Protein AF-A0A3S4IHG3-F1 (afdb_monomer_lite)

InterPro domains:
  IPR000242 Tyrosine-specific protein phosphatase, PTPase domain [PF00102] (2-99)
  IPR003546 Type III secreted modular tyrosine phosphatase, SptP/YopH [PR01371] (27-43)
  IPR003546 Type III secreted modular tyrosine phosphatase, SptP/YopH [PR01371] (67-81)
  IPR029021 Protein-tyrosine phosphatase-like [G3DSA:3.90.190.10] (1-100)
  IPR029021 Protein-tyrosine phosphatase-like [SSF52799] (2-99)

Sequence (100 aa):
MKMLLEKECSCLVVLTSEDQMQAKQLPPYFRGSYTFGEVHTNSQKVSSASQGEAIDQYNMQLSCGEKRYTIPVLHVKNWPDHQPLPSTDQLEYLADRVKK

pLDDT: mean 80.34, std 10.0, range [44.72, 91.25]

Structure (mmCIF, N/CA/C/O backbone):
data_AF-A0A3S4IHG3-F1
#
_entry.id   AF-A0A3S4IHG3-F1
#
loop_
_atom_site.group_PDB
_atom_site.id
_atom_site.type_symbol
_atom_site.label_atom_id
_atom_site.label_alt_id
_atom_site.label_comp_id
_atom_site.label_asym_id
_atom_site.label_entity_id
_atom_site.label_seq_id
_atom_site.pdbx_PDB_ins_code
_atom_site.Cartn_x
_atom_site.Cartn_y
_atom_site.Cartn_z
_atom_site.occupancy
_atom_site.B_iso_or_equiv
_atom_site.auth_seq_id
_atom_site.auth_comp_id
_atom_site.auth_asym_id
_atom_site.auth_atom_id
_atom_site.pdbx_PDB_model_num
ATOM 1 N N . MET A 1 1 ? -3.342 8.596 4.695 1.00 79.25 1 MET A N 1
ATOM 2 C CA . MET A 1 1 ? -3.866 7.347 5.298 1.00 79.25 1 MET A CA 1
ATOM 3 C C . MET A 1 1 ? -5.263 7.443 5.863 1.00 79.25 1 MET A C 1
ATOM 5 O O . MET A 1 1 ? -6.017 6.504 5.657 1.00 79.25 1 MET A O 1
ATOM 9 N N . LYS A 1 2 ? -5.652 8.568 6.474 1.00 78.00 2 LYS A N 1
ATOM 10 C CA . LYS A 1 2 ? -7.027 8.777 6.948 1.00 78.00 2 LYS A CA 1
ATOM 11 C C . LYS A 1 2 ? -8.092 8.502 5.872 1.00 78.00 2 LYS A C 1
ATOM 13 O O . LYS A 1 2 ? -9.008 7.742 6.130 1.00 78.00 2 LYS A O 1
ATOM 18 N N . MET A 1 3 ? -7.865 8.958 4.633 1.00 85.25 3 MET A N 1
ATOM 19 C CA . MET A 1 3 ? -8.739 8.660 3.487 1.00 85.25 3 MET A CA 1
ATOM 20 C C . MET A 1 3 ? -8.962 7.157 3.245 1.00 85.25 3 MET A C 1
ATOM 22 O O . MET A 1 3 ? -10.095 6.763 3.017 1.00 85.25 3 MET A O 1
ATOM 26 N N . LEU A 1 4 ? -7.918 6.317 3.303 1.00 81.56 4 LEU A N 1
ATOM 27 C CA . LEU A 1 4 ? -8.058 4.869 3.062 1.00 81.56 4 LEU A CA 1
ATOM 28 C C . LEU A 1 4 ? -8.904 4.193 4.148 1.00 81.56 4 LEU A C 1
ATOM 30 O O . LEU A 1 4 ? -9.645 3.260 3.859 1.00 81.56 4 LEU A O 1
ATOM 34 N N . LEU A 1 5 ? -8.790 4.686 5.385 1.00 78.62 5 LEU A N 1
ATOM 35 C CA . LEU A 1 5 ? -9.547 4.199 6.535 1.00 78.62 5 LEU A CA 1
ATOM 36 C C . LEU A 1 5 ? -10.996 4.719 6.532 1.00 78.62 5 LEU A C 1
ATOM 38 O O . LEU A 1 5 ? -11.906 3.983 6.881 1.00 78.62 5 LEU A O 1
ATOM 42 N N . GLU A 1 6 ? -11.222 5.970 6.126 1.00 81.62 6 GLU A N 1
ATOM 43 C CA . GLU A 1 6 ? -12.557 6.588 6.062 1.00 81.62 6 GLU A CA 1
ATOM 44 C C . GLU A 1 6 ? -13.378 6.133 4.856 1.00 81.62 6 GLU A C 1
ATOM 46 O O . GLU A 1 6 ? -14.602 6.093 4.928 1.00 81.62 6 GLU A O 1
ATOM 51 N N . LYS A 1 7 ? -12.716 5.831 3.736 1.00 82.81 7 LYS A N 1
ATOM 52 C CA . LYS A 1 7 ? -13.359 5.349 2.508 1.00 82.81 7 LYS A CA 1
ATOM 53 C C . LYS A 1 7 ? -13.460 3.830 2.439 1.00 82.81 7 LYS A C 1
ATOM 55 O O . LYS A 1 7 ? -13.963 3.342 1.435 1.00 82.81 7 LYS A O 1
ATOM 60 N N . GLU A 1 8 ? -12.965 3.124 3.459 1.00 78.50 8 GLU A N 1
ATOM 61 C CA . G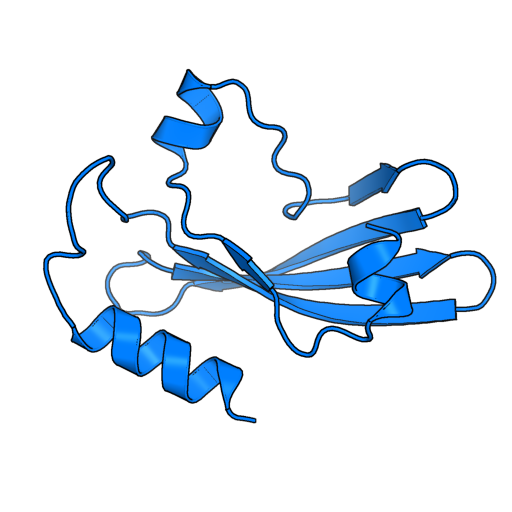LU A 1 8 ? -12.964 1.657 3.536 1.00 78.50 8 GLU A CA 1
ATOM 62 C C . GLU A 1 8 ? -12.522 1.034 2.205 1.00 78.50 8 GLU A C 1
ATOM 64 O O . GLU A 1 8 ? -13.211 0.213 1.601 1.00 78.50 8 GLU A O 1
ATOM 69 N N . CYS A 1 9 ? -11.380 1.511 1.698 1.00 83.06 9 CYS A N 1
ATOM 70 C CA . CYS A 1 9 ? -10.896 1.120 0.382 1.00 83.06 9 CYS A CA 1
ATOM 71 C C . CYS A 1 9 ? -10.595 -0.380 0.341 1.00 83.06 9 CYS A C 1
ATOM 73 O O . CYS A 1 9 ? -9.680 -0.845 1.015 1.00 83.06 9 CYS A O 1
ATOM 75 N N . SER A 1 10 ? -11.287 -1.112 -0.531 1.00 84.56 10 SER A N 1
ATOM 76 C CA . SER A 1 10 ? -11.134 -2.565 -0.668 1.00 84.56 10 SER A CA 1
ATOM 77 C C . SER A 1 10 ? -9.751 -2.992 -1.171 1.00 84.56 10 SER A C 1
ATOM 79 O O . SER A 1 10 ? -9.320 -4.109 -0.906 1.00 84.56 10 SER A O 1
ATOM 81 N N . CYS A 1 11 ? -9.038 -2.119 -1.891 1.00 85.19 11 CYS A N 1
ATOM 82 C CA . CYS A 1 11 ? -7.681 -2.372 -2.369 1.00 85.19 11 CYS A CA 1
ATOM 83 C C . CYS A 1 11 ? -6.933 -1.061 -2.643 1.00 85.19 11 CYS A C 1
ATOM 85 O O . CYS A 1 11 ? -7.531 -0.058 -3.038 1.00 85.19 11 CYS A O 1
ATOM 87 N N . LEU A 1 12 ? -5.613 -1.083 -2.462 1.00 87.75 12 LEU A N 1
ATOM 88 C CA . LEU A 1 12 ? -4.704 -0.032 -2.903 1.00 87.75 12 LEU A CA 1
ATOM 89 C C . LEU A 1 12 ? -3.770 -0.586 -3.983 1.00 87.75 12 LEU A C 1
ATOM 91 O O . LEU A 1 12 ? -3.055 -1.558 -3.752 1.00 87.75 12 LEU A O 1
ATOM 95 N N . VAL A 1 13 ? -3.721 0.067 -5.140 1.00 86.88 13 VAL A N 1
ATOM 96 C CA . VAL A 1 13 ? -2.789 -0.292 -6.215 1.00 86.88 13 VAL A CA 1
ATOM 97 C C . VAL A 1 13 ? -1.757 0.818 -6.374 1.00 86.88 13 VAL A C 1
ATOM 99 O O . VAL A 1 13 ? -2.107 1.974 -6.603 1.00 86.88 13 VAL A O 1
ATOM 102 N N . VAL A 1 14 ? -0.480 0.468 -6.240 1.00 88.19 14 VAL A N 1
ATOM 103 C CA . VAL A 1 14 ? 0.6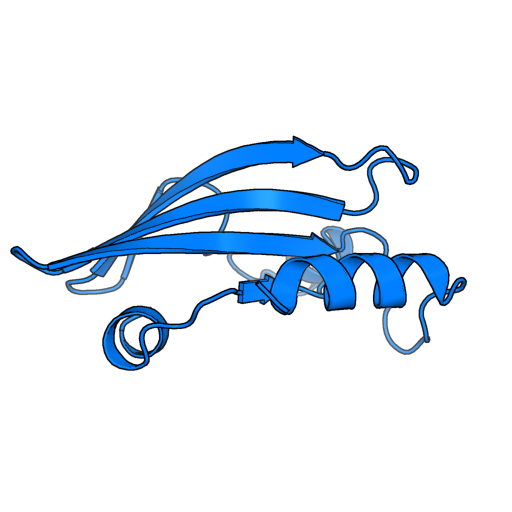64 1.361 -6.427 1.00 88.19 14 VAL A CA 1
ATOM 104 C C . VAL A 1 14 ? 1.328 1.005 -7.749 1.00 88.19 14 VAL A C 1
ATOM 106 O O . VAL A 1 14 ? 1.870 -0.086 -7.904 1.00 88.19 14 VAL A O 1
ATOM 109 N N . LEU A 1 15 ? 1.286 1.933 -8.702 1.00 85.12 15 LEU A N 1
ATOM 110 C CA . LEU A 1 15 ? 1.829 1.744 -10.054 1.00 85.12 15 LEU A CA 1
ATOM 111 C 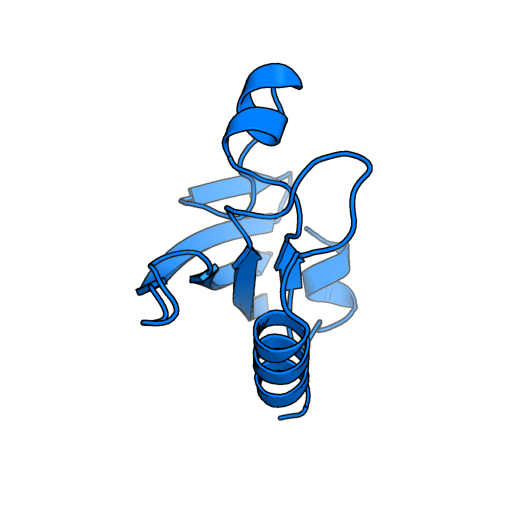C . LEU A 1 15 ? 3.215 2.374 -10.240 1.00 85.12 15 LEU A C 1
ATOM 113 O O . LEU A 1 15 ? 3.755 2.377 -11.337 1.00 85.12 15 LEU A O 1
ATOM 117 N N . THR A 1 16 ? 3.782 2.960 -9.188 1.00 84.69 16 THR A N 1
ATOM 118 C CA . THR A 1 16 ? 5.101 3.591 -9.251 1.00 84.69 16 THR A CA 1
ATOM 119 C C . THR A 1 16 ? 6.188 2.540 -9.061 1.00 84.69 16 THR A C 1
ATOM 121 O O . THR A 1 16 ? 6.203 1.863 -8.034 1.00 84.69 16 THR A O 1
ATOM 124 N N . SER A 1 17 ? 7.113 2.430 -10.015 1.00 84.31 17 SER A N 1
ATOM 125 C CA . SER A 1 17 ? 8.272 1.541 -9.901 1.00 84.31 17 SER A CA 1
ATOM 126 C C . SER A 1 17 ? 9.206 1.943 -8.754 1.00 84.31 17 SER A C 1
ATOM 128 O O . SER A 1 17 ? 9.216 3.093 -8.307 1.00 84.31 17 SER A O 1
ATOM 130 N N . GLU A 1 18 ? 10.006 0.991 -8.269 1.00 82.06 18 GLU A N 1
ATOM 131 C CA . GLU A 1 18 ? 10.936 1.228 -7.153 1.00 82.06 18 GLU A CA 1
ATOM 132 C C . GLU A 1 18 ? 11.998 2.282 -7.519 1.00 82.06 18 GLU A C 1
ATOM 134 O O . GLU A 1 18 ? 12.250 3.195 -6.732 1.00 82.06 18 GLU A O 1
ATOM 139 N N . ASP A 1 19 ? 12.506 2.250 -8.757 1.00 82.81 19 ASP A N 1
ATOM 140 C CA . ASP A 1 19 ? 13.449 3.248 -9.280 1.00 82.81 19 ASP A CA 1
ATOM 141 C C . ASP A 1 19 ? 12.858 4.662 -9.281 1.00 82.81 19 ASP A C 1
ATOM 143 O O . ASP A 1 19 ? 13.520 5.625 -8.897 1.00 82.81 19 ASP A O 1
ATOM 147 N N . GLN A 1 20 ? 11.588 4.806 -9.673 1.00 81.81 20 GLN A N 1
ATOM 148 C CA . GLN A 1 20 ? 10.903 6.101 -9.683 1.00 81.81 20 GLN A CA 1
ATOM 149 C C . GLN A 1 20 ? 10.647 6.618 -8.271 1.00 81.81 20 GLN A C 1
ATOM 151 O O . GLN A 1 20 ? 10.788 7.816 -8.011 1.00 81.81 20 GLN A O 1
ATOM 156 N N . MET A 1 21 ? 10.310 5.724 -7.340 1.00 84.69 21 MET A N 1
ATOM 157 C CA . MET A 1 21 ? 10.195 6.088 -5.932 1.00 84.69 21 MET A CA 1
ATOM 158 C C . MET A 1 21 ? 11.535 6.574 -5.378 1.00 84.69 21 MET A C 1
ATOM 160 O O . MET A 1 21 ? 11.565 7.600 -4.703 1.00 84.69 21 MET A O 1
ATOM 164 N N . GLN A 1 22 ? 12.640 5.901 -5.705 1.00 84.56 22 GLN A N 1
ATOM 165 C CA . GLN A 1 22 ? 13.974 6.305 -5.269 1.00 84.56 22 GLN A CA 1
ATOM 166 C C . GLN A 1 22 ? 14.412 7.629 -5.911 1.00 84.56 22 GLN A C 1
ATOM 168 O O . GLN A 1 22 ? 14.854 8.534 -5.203 1.00 84.56 22 GLN A O 1
ATOM 173 N N . ALA A 1 23 ? 14.225 7.785 -7.225 1.00 85.62 23 ALA A N 1
ATOM 174 C CA . ALA A 1 23 ? 14.594 8.989 -7.968 1.00 85.62 23 ALA A CA 1
ATOM 175 C C . ALA A 1 23 ? 13.839 10.235 -7.482 1.00 85.62 23 ALA A C 1
ATOM 177 O O . ALA A 1 23 ? 14.420 11.315 -7.377 1.00 85.62 23 ALA A O 1
ATOM 178 N N . LYS A 1 24 ? 12.551 10.087 -7.146 1.00 84.69 24 LYS A N 1
ATOM 179 C CA . LYS A 1 24 ? 11.702 11.180 -6.642 1.00 84.69 24 LYS A CA 1
ATOM 180 C C . LYS A 1 24 ? 11.659 11.267 -5.114 1.00 84.69 24 LYS A C 1
ATOM 182 O O . LYS A 1 24 ? 10.915 12.089 -4.586 1.00 84.69 24 LYS A O 1
ATOM 187 N N . GLN A 1 25 ? 12.440 10.437 -4.414 1.00 83.38 25 GLN A N 1
ATOM 188 C CA . GLN A 1 25 ? 12.475 10.342 -2.948 1.00 83.38 25 GLN A CA 1
ATOM 189 C C . GLN A 1 25 ? 11.077 10.171 -2.328 1.00 83.38 25 GLN A C 1
ATOM 191 O O . GLN A 1 25 ? 10.757 10.737 -1.281 1.00 83.38 25 GLN A O 1
ATOM 196 N N . LEU A 1 26 ? 10.216 9.396 -2.992 1.00 84.31 26 LEU A N 1
ATOM 197 C CA . LEU A 1 26 ? 8.867 9.129 -2.516 1.00 84.31 26 LEU A CA 1
ATOM 198 C C . LEU A 1 26 ? 8.930 8.145 -1.343 1.00 84.31 26 LEU A C 1
ATOM 200 O O . LEU A 1 26 ? 9.474 7.047 -1.493 1.00 84.31 26 LEU A O 1
ATOM 204 N N . PRO A 1 27 ? 8.358 8.494 -0.178 1.00 83.75 27 PRO A N 1
ATOM 205 C CA . PRO A 1 27 ? 8.380 7.606 0.968 1.00 83.75 27 PRO A CA 1
ATOM 206 C C . PRO A 1 27 ? 7.553 6.349 0.659 1.00 83.75 27 PRO A C 1
ATOM 208 O O . PRO A 1 27 ? 6.414 6.469 0.192 1.00 83.75 27 PRO A O 1
ATOM 211 N N . PRO A 1 28 ? 8.070 5.142 0.947 1.00 85.00 28 PRO A N 1
ATOM 212 C CA . PRO A 1 28 ? 7.364 3.890 0.700 1.00 85.00 28 PRO A CA 1
ATOM 213 C C . PRO A 1 28 ? 6.305 3.634 1.778 1.00 85.00 28 PRO A C 1
ATOM 215 O O . PRO A 1 28 ? 6.364 2.672 2.534 1.00 85.00 28 PRO A O 1
ATOM 218 N N . TYR A 1 29 ? 5.296 4.502 1.827 1.00 87.56 29 TYR A N 1
ATOM 219 C CA . TYR A 1 29 ? 4.257 4.557 2.859 1.00 87.56 29 TYR A CA 1
ATOM 220 C C . TYR A 1 29 ? 3.449 3.261 3.036 1.00 87.56 29 TYR A C 1
ATOM 222 O O . TYR A 1 29 ? 2.732 3.109 4.021 1.00 87.56 29 TYR A O 1
ATOM 230 N N . PHE A 1 30 ? 3.516 2.359 2.057 1.00 86.94 30 PHE A N 1
ATOM 231 C CA . PHE A 1 30 ? 2.793 1.093 2.006 1.00 86.94 30 PHE A CA 1
ATOM 232 C C . PHE A 1 30 ? 3.677 -0.119 2.329 1.00 86.94 30 PHE A C 1
ATOM 234 O O . PHE A 1 30 ? 3.182 -1.243 2.277 1.00 86.94 30 PHE A O 1
ATOM 241 N N . ARG A 1 31 ? 4.968 0.068 2.638 1.00 85.88 31 ARG A N 1
ATOM 242 C CA . ARG A 1 31 ? 5.927 -1.015 2.908 1.00 85.88 31 ARG A CA 1
ATOM 243 C C . ARG A 1 31 ? 6.592 -0.818 4.267 1.00 85.88 31 ARG A C 1
ATOM 245 O O . ARG A 1 31 ? 7.454 0.034 4.413 1.00 85.88 31 ARG A O 1
ATOM 252 N N . GLY A 1 32 ? 6.260 -1.668 5.236 1.00 86.69 32 GLY A N 1
ATOM 253 C CA . GLY A 1 32 ? 6.762 -1.565 6.607 1.00 86.69 32 GLY A CA 1
ATOM 254 C C . GLY A 1 32 ? 5.793 -0.839 7.538 1.00 86.69 32 GLY A C 1
ATOM 255 O O . GLY A 1 32 ? 4.586 -0.820 7.290 1.00 86.69 32 GLY A O 1
ATOM 256 N N . SER A 1 33 ? 6.325 -0.287 8.628 1.00 88.69 33 SER A N 1
ATOM 257 C CA . SER A 1 33 ? 5.523 0.315 9.695 1.00 88.69 33 SER A CA 1
ATOM 258 C C . SER A 1 33 ? 5.774 1.812 9.804 1.00 88.69 33 SER A C 1
ATOM 260 O O . SER A 1 33 ? 6.912 2.232 10.010 1.00 88.69 33 SER A O 1
ATOM 262 N N . TYR A 1 34 ? 4.710 2.607 9.714 1.00 89.81 34 TYR A N 1
ATOM 263 C CA . TYR A 1 34 ? 4.779 4.067 9.801 1.00 89.81 34 TYR A CA 1
ATOM 264 C C . TYR A 1 34 ? 3.611 4.641 10.593 1.00 89.81 34 TYR A C 1
ATOM 266 O O . TYR A 1 34 ? 2.510 4.088 10.582 1.00 89.81 34 TYR A O 1
ATOM 274 N N . THR A 1 35 ? 3.828 5.801 11.207 1.00 89.38 35 THR A N 1
ATOM 275 C CA . THR A 1 35 ? 2.784 6.569 11.891 1.00 89.38 35 THR A CA 1
ATOM 276 C C . THR A 1 35 ? 2.561 7.886 11.157 1.00 89.38 35 THR A C 1
ATOM 278 O O . THR A 1 35 ? 3.479 8.689 11.008 1.00 89.38 35 THR A O 1
ATOM 281 N N . PHE A 1 36 ? 1.331 8.109 10.698 1.00 86.81 36 PHE A N 1
ATOM 282 C CA . PHE A 1 36 ? 0.896 9.313 9.994 1.00 86.81 36 PHE A CA 1
ATOM 283 C C . PHE A 1 36 ? -0.170 10.033 10.828 1.00 86.81 36 PHE A C 1
ATOM 285 O O . PHE A 1 36 ? -1.368 9.763 10.694 1.00 86.81 36 PHE A O 1
ATOM 292 N N . GLY A 1 37 ? 0.269 10.946 11.698 1.00 87.50 37 GLY A N 1
ATOM 293 C CA . GLY A 1 37 ? -0.607 11.578 12.687 1.00 87.50 37 GLY A CA 1
ATOM 294 C C . GLY A 1 37 ? -1.145 10.533 13.664 1.00 87.50 37 GLY A C 1
ATOM 295 O O . GLY A 1 37 ? -0.371 9.871 14.344 1.00 87.50 37 GLY A O 1
ATOM 296 N N . GLU A 1 38 ? -2.464 10.353 13.699 1.00 88.25 38 GLU A N 1
ATOM 297 C CA . GLU A 1 38 ? -3.144 9.368 14.559 1.00 88.25 38 GLU A CA 1
ATOM 298 C C . GLU A 1 38 ? -3.249 7.969 13.919 1.00 88.25 38 GLU A C 1
ATOM 300 O O . GLU A 1 38 ? -3.625 7.000 14.584 1.00 88.25 38 GLU A O 1
ATOM 305 N N . VAL A 1 39 ? -2.932 7.851 12.621 1.00 87.38 39 VAL A N 1
ATOM 306 C CA . VAL A 1 39 ? -3.056 6.595 11.873 1.00 87.38 39 VAL A CA 1
ATOM 307 C C . VAL A 1 39 ? -1.734 5.845 11.884 1.00 87.38 39 VAL A C 1
ATOM 309 O O . VAL A 1 39 ? -0.731 6.330 11.363 1.00 87.38 39 VAL A O 1
ATOM 312 N N . HIS A 1 40 ? -1.750 4.626 12.402 1.00 89.69 40 HIS A N 1
ATOM 313 C CA . HIS A 1 40 ? -0.621 3.712 12.362 1.00 89.69 40 HIS A CA 1
ATOM 314 C C . HIS A 1 40 ? -0.810 2.743 11.200 1.00 89.69 40 HIS A C 1
ATOM 316 O O . HIS A 1 40 ? -1.903 2.234 10.958 1.00 89.69 40 HIS A O 1
ATOM 322 N N . THR A 1 41 ? 0.265 2.504 10.466 1.00 90.19 41 THR A N 1
ATOM 323 C CA . THR A 1 41 ? 0.328 1.555 9.359 1.00 90.19 41 THR A CA 1
ATOM 324 C C . THR A 1 41 ? 1.319 0.466 9.707 1.00 90.19 41 THR A C 1
ATOM 326 O O . THR A 1 41 ? 2.394 0.753 10.229 1.00 90.19 41 THR A O 1
ATOM 329 N N . ASN A 1 42 ? 0.965 -0.778 9.419 1.00 90.94 42 ASN A N 1
ATOM 330 C CA . ASN A 1 42 ? 1.878 -1.908 9.452 1.00 90.94 42 ASN A CA 1
ATOM 331 C C . ASN A 1 42 ? 1.603 -2.761 8.223 1.00 90.94 42 ASN A C 1
ATOM 333 O O . ASN A 1 42 ? 0.510 -3.303 8.067 1.00 90.94 42 ASN A O 1
ATOM 337 N N . SER A 1 43 ? 2.581 -2.835 7.335 1.00 90.69 43 SER A N 1
ATOM 338 C CA . SER A 1 43 ? 2.468 -3.560 6.086 1.00 90.69 43 SER A CA 1
ATOM 339 C C . SER A 1 43 ? 3.421 -4.738 6.052 1.00 90.69 43 SER A C 1
ATOM 341 O O . SER A 1 43 ? 4.636 -4.583 6.201 1.00 90.69 43 SER A O 1
ATOM 343 N N . GLN A 1 44 ? 2.853 -5.918 5.814 1.00 87.88 44 GLN A N 1
ATOM 344 C CA . GLN A 1 44 ? 3.594 -7.162 5.662 1.00 87.88 44 GLN A CA 1
ATOM 345 C C . GLN A 1 44 ? 3.483 -7.654 4.227 1.00 87.88 44 GLN A C 1
ATOM 347 O O . GLN A 1 44 ? 2.393 -7.700 3.655 1.00 87.88 44 GLN A O 1
ATOM 352 N N . LYS A 1 45 ? 4.620 -8.038 3.642 1.00 86.69 45 LYS A N 1
ATOM 353 C CA . LYS A 1 45 ? 4.647 -8.650 2.314 1.00 86.69 45 LYS A CA 1
ATOM 354 C C . LYS A 1 45 ? 4.043 -10.050 2.404 1.00 86.69 45 LYS A C 1
ATOM 356 O O . LYS A 1 45 ? 4.489 -10.858 3.211 1.00 86.69 45 LYS A O 1
ATOM 361 N N . VAL A 1 46 ? 3.033 -10.313 1.584 1.00 83.62 46 VAL A N 1
ATOM 362 C CA . VAL A 1 46 ? 2.290 -11.582 1.569 1.00 83.62 46 VAL A CA 1
ATOM 363 C C . VAL A 1 46 ? 2.861 -12.516 0.514 1.00 83.62 46 VAL A C 1
ATOM 365 O O . VAL A 1 46 ? 3.072 -13.697 0.767 1.00 83.62 46 VAL A O 1
ATOM 368 N N . SER A 1 47 ? 3.116 -11.986 -0.680 1.00 77.75 47 SER A N 1
ATOM 369 C CA . SER A 1 47 ? 3.621 -12.764 -1.808 1.00 77.75 47 SER A CA 1
ATOM 370 C C . SER A 1 47 ? 4.191 -11.850 -2.883 1.00 77.75 47 SER A C 1
ATOM 372 O O . SER A 1 47 ? 3.746 -10.712 -3.025 1.00 77.75 47 SER A O 1
ATOM 374 N N . SER A 1 48 ? 5.102 -12.374 -3.693 1.00 70.06 48 SER A N 1
ATOM 375 C CA . SER A 1 48 ? 5.431 -11.809 -5.006 1.00 70.06 48 SER A CA 1
ATOM 376 C C . SER A 1 48 ? 4.728 -12.673 -6.056 1.00 70.06 48 SER A C 1
ATOM 378 O O . SER A 1 48 ? 4.844 -13.898 -5.998 1.00 70.06 48 SER A O 1
ATOM 380 N N . ALA A 1 49 ? 3.958 -12.089 -6.975 1.00 59.62 49 ALA A N 1
ATOM 381 C CA . ALA A 1 49 ? 3.298 -12.876 -8.018 1.00 59.62 49 ALA A CA 1
ATOM 382 C C . ALA A 1 49 ? 4.319 -13.391 -9.052 1.00 59.62 49 ALA A C 1
ATOM 384 O O . ALA A 1 49 ? 5.261 -12.690 -9.421 1.00 59.62 49 ALA A O 1
ATOM 385 N N . SER A 1 50 ? 4.099 -14.615 -9.545 1.00 50.41 50 SER A N 1
ATOM 386 C CA . SER A 1 50 ? 4.996 -15.371 -10.434 1.00 50.41 50 SER A CA 1
ATOM 387 C C . SER A 1 50 ? 5.056 -14.879 -11.888 1.00 50.41 50 SER A C 1
ATOM 389 O O . SER A 1 50 ? 5.783 -15.461 -12.689 1.00 50.41 50 SER A O 1
ATOM 391 N N . GLN A 1 51 ? 4.368 -13.786 -12.242 1.00 51.03 51 GLN A N 1
ATOM 392 C CA . GLN A 1 51 ? 4.660 -13.037 -13.471 1.00 51.03 51 GLN A CA 1
ATOM 393 C C . GLN A 1 51 ? 5.948 -12.217 -13.271 1.00 51.03 51 GLN A C 1
ATOM 395 O O . GLN A 1 51 ? 5.921 -10.998 -13.122 1.00 51.03 51 GLN A O 1
ATOM 400 N N . GLY A 1 52 ? 7.081 -12.921 -13.187 1.00 52.56 52 GLY A N 1
ATOM 401 C CA . GLY A 1 52 ? 8.423 -12.333 -13.177 1.00 52.56 52 GLY A CA 1
ATOM 402 C C . GLY A 1 52 ? 8.730 -11.399 -12.004 1.00 52.56 52 GLY A C 1
ATOM 403 O O . GLY A 1 52 ? 9.438 -10.420 -12.203 1.00 52.56 52 GLY A O 1
ATOM 404 N N . GLU A 1 53 ? 8.167 -11.643 -10.813 1.00 61.66 53 GLU A N 1
ATOM 405 C CA . GLU A 1 53 ? 8.336 -10.787 -9.622 1.00 61.66 53 GLU A CA 1
ATOM 406 C C . GLU A 1 53 ? 7.930 -9.319 -9.827 1.00 61.66 53 GLU A C 1
ATOM 408 O O . GLU A 1 53 ? 8.268 -8.458 -9.015 1.00 61.66 53 GLU A O 1
ATOM 413 N N . ALA A 1 54 ? 7.186 -9.017 -10.891 1.00 74.00 54 ALA A N 1
ATOM 414 C CA . ALA A 1 54 ? 6.846 -7.654 -11.267 1.00 74.00 54 ALA A CA 1
ATOM 415 C C . ALA A 1 54 ? 5.832 -7.004 -10.320 1.00 74.00 54 ALA A C 1
ATOM 417 O O . ALA A 1 54 ? 5.771 -5.778 -10.243 1.00 74.00 54 ALA A O 1
ATOM 418 N N . ILE A 1 55 ? 5.040 -7.812 -9.608 1.00 80.81 55 ILE A N 1
ATOM 419 C CA . ILE A 1 55 ? 3.999 -7.338 -8.697 1.00 80.81 55 ILE A CA 1
ATOM 420 C C . ILE A 1 55 ? 4.237 -7.918 -7.305 1.00 80.81 55 ILE A C 1
ATOM 422 O O . ILE A 1 55 ? 4.180 -9.135 -7.105 1.00 80.81 55 ILE A O 1
ATOM 426 N N . ASP A 1 56 ? 4.446 -7.033 -6.337 1.00 85.94 56 ASP A N 1
ATOM 427 C CA . ASP A 1 56 ? 4.512 -7.379 -4.925 1.00 85.94 56 ASP A CA 1
ATOM 428 C C . ASP A 1 56 ? 3.150 -7.147 -4.267 1.00 85.94 56 ASP A C 1
ATOM 430 O O . ASP A 1 56 ? 2.522 -6.103 -4.439 1.00 85.94 56 ASP A O 1
ATOM 434 N N . GLN A 1 57 ? 2.686 -8.127 -3.496 1.00 87.56 57 GLN A N 1
ATOM 435 C CA . GLN A 1 57 ? 1.472 -8.013 -2.703 1.00 87.56 57 GLN A CA 1
ATOM 436 C C . GLN A 1 57 ? 1.820 -7.827 -1.231 1.00 87.56 57 GLN A C 1
ATOM 438 O O . GLN A 1 57 ? 2.579 -8.609 -0.648 1.00 87.56 57 GLN A O 1
ATOM 443 N N . TYR A 1 58 ? 1.186 -6.840 -0.613 1.00 89.25 58 TYR A N 1
ATOM 444 C CA . TYR A 1 58 ? 1.269 -6.579 0.812 1.00 89.25 58 TYR A CA 1
ATOM 445 C C . TYR A 1 58 ? -0.121 -6.569 1.435 1.00 89.25 58 TYR A C 1
ATOM 447 O O . TYR A 1 58 ? -1.108 -6.260 0.776 1.00 89.25 58 TYR A O 1
ATOM 455 N N . ASN A 1 59 ? -0.190 -6.868 2.724 1.00 90.25 59 ASN A N 1
ATOM 456 C CA . ASN A 1 59 ? -1.358 -6.592 3.544 1.00 90.25 59 ASN A CA 1
ATOM 457 C C . ASN A 1 59 ? -0.994 -5.453 4.484 1.00 90.25 59 ASN A C 1
ATOM 459 O O . ASN A 1 59 ? -0.168 -5.630 5.382 1.00 90.25 59 ASN A O 1
ATOM 463 N N . MET A 1 60 ? -1.603 -4.289 4.262 1.00 90.81 60 MET A N 1
ATOM 464 C CA . MET A 1 60 ? -1.402 -3.114 5.095 1.00 90.81 60 MET A CA 1
ATOM 465 C C . MET A 1 60 ? -2.530 -3.005 6.116 1.00 90.81 60 MET A C 1
ATOM 467 O O . MET A 1 60 ? -3.680 -2.737 5.774 1.00 90.81 60 MET A O 1
ATOM 471 N N . GLN A 1 61 ? -2.183 -3.183 7.385 1.00 91.25 61 GLN A N 1
ATOM 472 C CA . GLN A 1 61 ? -3.042 -2.855 8.512 1.00 91.25 61 GLN A CA 1
ATOM 473 C C . GLN A 1 61 ? -2.951 -1.364 8.812 1.00 91.25 61 GLN A C 1
ATOM 475 O O . GLN A 1 61 ? -1.868 -0.824 9.018 1.00 91.25 61 GLN A O 1
ATOM 480 N N . LEU A 1 62 ? -4.106 -0.719 8.851 1.00 89.56 62 LEU A N 1
ATOM 481 C CA . LEU A 1 62 ? -4.335 0.654 9.261 1.00 89.56 62 LEU A CA 1
ATOM 482 C C . LEU A 1 62 ? -5.035 0.622 10.620 1.00 89.56 62 LEU A C 1
ATOM 484 O O . LEU A 1 62 ? -6.057 -0.048 10.774 1.00 89.56 62 LEU A O 1
ATOM 488 N N . SER A 1 63 ? -4.526 1.355 11.602 1.00 88.62 63 SER A N 1
ATOM 489 C CA . SER A 1 63 ? -5.194 1.523 12.891 1.00 88.62 63 SER A CA 1
ATOM 490 C C . SER A 1 63 ? -5.259 2.988 13.303 1.00 88.62 63 SER A C 1
ATOM 492 O O . SER A 1 63 ? -4.310 3.746 13.123 1.00 88.62 63 SER A O 1
ATOM 494 N N . CYS A 1 64 ? -6.407 3.404 13.829 1.00 88.31 64 CYS A N 1
ATOM 495 C CA . CYS A 1 64 ? -6.659 4.761 14.304 1.00 88.31 64 CYS A CA 1
ATOM 496 C C . CYS A 1 64 ? -7.558 4.673 15.543 1.00 88.31 64 CYS A C 1
ATOM 498 O O . CYS A 1 64 ? -8.761 4.424 15.426 1.00 88.31 64 CYS A O 1
ATOM 500 N N . GLY A 1 65 ? -6.968 4.817 16.732 1.00 85.50 65 GLY A N 1
ATOM 501 C CA . GLY A 1 65 ? -7.650 4.510 17.992 1.00 85.50 65 GLY A CA 1
ATOM 502 C C . GLY A 1 65 ? -8.090 3.042 18.042 1.00 85.50 65 GLY A C 1
ATOM 503 O O . GLY A 1 65 ? -7.273 2.136 17.877 1.00 85.50 65 GLY A O 1
ATOM 504 N N . GLU A 1 66 ? -9.387 2.805 18.232 1.00 83.69 66 GLU A N 1
ATOM 505 C CA . GLU A 1 66 ? -9.977 1.458 18.268 1.00 83.69 66 GLU A CA 1
ATOM 506 C C . GLU A 1 66 ? -10.283 0.886 16.876 1.00 83.69 66 GLU A C 1
ATOM 508 O O . GLU A 1 66 ? -10.434 -0.326 16.717 1.00 83.69 66 GLU A O 1
ATOM 513 N N . LYS A 1 67 ? -10.346 1.736 15.841 1.00 84.88 67 LYS A N 1
ATOM 514 C CA . LYS A 1 67 ? -10.625 1.287 14.475 1.00 84.88 67 LYS A CA 1
ATOM 515 C C . LYS A 1 67 ? -9.390 0.619 13.889 1.00 84.88 67 LYS A C 1
ATOM 517 O O . LYS A 1 67 ? -8.314 1.217 13.850 1.00 84.88 67 LYS A O 1
ATOM 522 N N . ARG A 1 68 ? -9.559 -0.603 13.388 1.00 86.56 68 ARG A N 1
ATOM 523 C CA . ARG A 1 68 ? -8.539 -1.352 12.648 1.00 86.56 68 ARG A CA 1
ATOM 524 C C . ARG A 1 68 ? -9.116 -1.806 11.320 1.00 86.56 68 ARG A C 1
ATOM 526 O O . ARG A 1 68 ? -10.230 -2.313 11.275 1.00 86.56 68 ARG A O 1
ATOM 533 N N . TYR A 1 69 ? -8.344 -1.636 10.260 1.00 86.94 69 TYR A N 1
ATOM 534 C CA . TYR A 1 69 ? -8.741 -1.971 8.904 1.00 86.94 69 TYR A CA 1
ATOM 535 C C . TYR A 1 69 ? -7.547 -2.557 8.159 1.00 86.94 69 TYR A C 1
ATOM 537 O O . TYR A 1 69 ? -6.443 -2.035 8.269 1.00 86.94 69 TYR A O 1
ATOM 545 N N . THR A 1 70 ? -7.736 -3.655 7.432 1.00 89.06 70 THR A N 1
ATOM 546 C CA . THR A 1 70 ? -6.658 -4.268 6.642 1.00 89.06 70 THR A CA 1
ATOM 547 C C . THR A 1 70 ? -6.991 -4.117 5.176 1.00 89.06 70 THR A C 1
ATOM 549 O O . THR A 1 70 ? -8.060 -4.554 4.762 1.00 89.06 70 THR A O 1
ATOM 552 N N . ILE A 1 71 ? -6.067 -3.548 4.404 1.00 89.88 71 ILE A N 1
ATOM 553 C CA . ILE A 1 71 ? -6.209 -3.439 2.955 1.00 89.88 71 ILE A CA 1
ATOM 554 C C . ILE A 1 71 ? -5.132 -4.243 2.235 1.00 89.88 71 ILE A C 1
ATOM 556 O O . ILE A 1 71 ? -3.956 -4.175 2.616 1.00 89.88 71 ILE A O 1
ATOM 560 N N . PRO A 1 72 ? -5.495 -4.985 1.179 1.00 89.94 72 PRO A N 1
ATOM 561 C CA . PRO A 1 72 ? -4.518 -5.532 0.262 1.00 89.94 72 PRO A CA 1
ATOM 562 C C . PRO A 1 72 ? -3.901 -4.392 -0.553 1.00 89.94 72 PRO A C 1
ATOM 564 O O . PRO A 1 72 ? -4.601 -3.529 -1.092 1.00 89.94 72 PRO A O 1
ATOM 567 N N . VAL A 1 73 ? -2.577 -4.407 -0.655 1.00 89.56 73 VAL A N 1
ATOM 568 C CA . VAL A 1 73 ? -1.795 -3.501 -1.489 1.00 89.56 73 VAL A CA 1
ATOM 569 C C . VAL A 1 73 ? -1.132 -4.302 -2.598 1.00 89.56 73 VAL A C 1
ATOM 571 O O . VAL A 1 73 ? -0.467 -5.302 -2.331 1.00 89.56 73 VAL A O 1
ATOM 574 N N . LEU A 1 74 ? -1.287 -3.847 -3.835 1.00 87.94 74 LEU A N 1
ATOM 575 C CA . LEU A 1 74 ? -0.615 -4.398 -5.007 1.00 87.94 74 LEU A CA 1
ATOM 576 C C . LEU A 1 74 ? 0.373 -3.357 -5.523 1.00 87.94 74 LEU A C 1
ATOM 578 O O . LEU A 1 74 ? -0.029 -2.260 -5.897 1.00 87.94 74 LEU A O 1
ATOM 582 N N . HIS A 1 75 ? 1.659 -3.683 -5.530 1.00 88.12 75 HIS A N 1
ATOM 583 C CA . HIS A 1 75 ? 2.721 -2.800 -5.997 1.00 88.12 75 HIS A CA 1
ATOM 584 C C . HIS A 1 75 ? 3.322 -3.334 -7.290 1.00 88.12 75 HIS A C 1
ATOM 586 O O . HIS A 1 75 ? 3.947 -4.390 -7.295 1.00 88.12 75 HIS A O 1
ATOM 592 N N . VAL A 1 76 ? 3.137 -2.598 -8.383 1.00 85.56 76 VAL A N 1
ATOM 593 C CA . VAL A 1 76 ? 3.702 -2.912 -9.697 1.00 85.56 76 VAL A CA 1
ATOM 594 C C . VAL A 1 76 ? 5.079 -2.262 -9.804 1.00 85.56 76 VAL A C 1
ATOM 596 O O . VAL A 1 76 ? 5.199 -1.048 -9.954 1.00 85.56 76 VAL A O 1
ATOM 599 N N . LYS A 1 77 ? 6.131 -3.073 -9.713 1.00 82.44 77 LYS A N 1
ATOM 600 C CA . LYS A 1 77 ? 7.528 -2.618 -9.705 1.00 82.44 77 LYS A CA 1
ATOM 601 C C . LYS A 1 77 ? 8.080 -2.337 -11.098 1.00 82.44 77 LYS A C 1
ATOM 603 O O . LYS A 1 77 ? 9.010 -1.551 -11.217 1.00 82.44 77 LYS A O 1
ATOM 608 N N . ASN A 1 78 ? 7.529 -2.966 -12.135 1.00 76.81 78 ASN A N 1
ATOM 609 C CA . ASN A 1 78 ? 8.064 -2.916 -13.499 1.00 76.81 78 ASN A CA 1
ATOM 610 C C . ASN A 1 78 ? 7.345 -1.917 -14.419 1.00 76.81 78 ASN A C 1
ATOM 612 O O . ASN A 1 78 ? 7.528 -1.994 -15.633 1.00 76.81 78 ASN A O 1
ATOM 616 N N . TRP A 1 79 ? 6.508 -1.022 -13.884 1.00 76.69 79 TRP A N 1
ATOM 617 C CA . TRP A 1 79 ? 5.797 -0.063 -14.725 1.00 76.69 79 TRP A CA 1
ATOM 618 C C . TRP A 1 79 ? 6.772 1.007 -15.249 1.00 76.69 79 TRP A C 1
ATOM 620 O O . TRP A 1 79 ? 7.336 1.752 -14.440 1.00 76.69 79 TRP A O 1
ATOM 630 N N . PRO A 1 80 ? 6.992 1.105 -16.575 1.00 69.19 80 PRO A N 1
ATOM 631 C CA . PRO A 1 80 ? 7.917 2.077 -17.140 1.00 69.19 80 PRO A CA 1
ATOM 632 C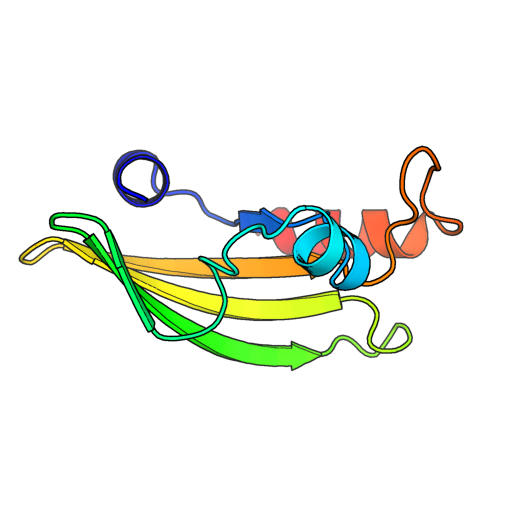 C . PRO A 1 80 ? 7.330 3.490 -17.075 1.00 69.19 80 PRO A C 1
ATOM 634 O O . PRO A 1 80 ? 6.169 3.724 -17.410 1.00 69.19 80 PRO A O 1
ATOM 637 N N . ASP A 1 81 ? 8.141 4.454 -16.649 1.00 69.06 81 ASP A N 1
ATOM 638 C CA . ASP A 1 81 ? 7.711 5.850 -16.604 1.00 69.06 81 ASP A CA 1
ATOM 639 C C . ASP A 1 81 ? 7.395 6.360 -18.018 1.00 69.06 81 ASP A C 1
ATOM 641 O O . ASP A 1 81 ? 8.086 6.027 -18.982 1.00 69.06 81 ASP A O 1
ATOM 645 N N . HIS A 1 82 ? 6.326 7.147 -18.148 1.00 68.50 82 HIS A N 1
ATOM 646 C CA . HIS A 1 82 ? 5.825 7.674 -19.425 1.00 68.50 82 HIS A CA 1
ATOM 647 C C . HIS A 1 82 ? 5.490 6.638 -20.520 1.00 68.50 82 HIS A C 1
ATOM 649 O O . HIS A 1 82 ? 5.255 7.027 -21.666 1.00 68.50 82 HIS A O 1
ATOM 655 N N . GLN A 1 83 ? 5.419 5.343 -20.200 1.00 71.38 83 GLN A N 1
ATOM 656 C CA . GLN A 1 83 ? 5.092 4.288 -21.161 1.00 71.38 83 GLN A CA 1
ATOM 657 C C . GLN A 1 83 ? 3.999 3.349 -20.624 1.00 71.38 83 GLN A C 1
ATOM 659 O O . GLN A 1 83 ? 3.849 3.180 -19.410 1.00 71.38 83 GLN A O 1
ATOM 664 N N . PRO A 1 84 ? 3.188 2.747 -21.513 1.00 66.81 84 PRO A N 1
ATOM 665 C CA . PRO A 1 84 ? 2.276 1.685 -21.111 1.00 66.81 84 PRO A CA 1
ATOM 666 C C . PRO A 1 84 ? 3.066 0.439 -20.696 1.00 66.81 84 PRO A C 1
ATOM 668 O O . PRO A 1 84 ? 4.189 0.219 -21.157 1.00 66.81 84 PRO A O 1
ATOM 671 N N . LEU A 1 85 ? 2.460 -0.406 -19.857 1.00 67.69 85 LEU A N 1
ATOM 672 C CA . LEU A 1 85 ? 3.009 -1.737 -19.621 1.00 67.69 85 LEU A CA 1
ATOM 673 C C . LEU A 1 85 ? 3.132 -2.496 -20.951 1.00 67.69 85 LEU A C 1
ATOM 675 O O . LEU A 1 85 ? 2.230 -2.418 -21.787 1.00 67.69 85 LEU A O 1
ATOM 679 N N . PRO A 1 86 ? 4.215 -3.265 -21.137 1.00 66.00 86 PRO A N 1
ATOM 680 C CA . PRO A 1 86 ? 4.444 -4.002 -22.374 1.00 66.00 86 PRO A CA 1
ATOM 681 C C . PRO A 1 86 ? 3.455 -5.161 -22.587 1.00 66.00 86 PRO A C 1
ATOM 683 O O . PRO A 1 86 ? 3.306 -5.612 -23.718 1.00 66.00 86 PRO A O 1
ATOM 686 N N . SER A 1 87 ? 2.774 -5.640 -21.536 1.00 69.62 87 SER A N 1
ATOM 687 C CA . SER A 1 87 ? 1.729 -6.668 -21.634 1.00 69.62 87 SER A CA 1
ATOM 688 C C . SER A 1 87 ? 0.455 -6.260 -20.886 1.00 69.62 87 SER A C 1
ATOM 690 O O . SER A 1 87 ? 0.503 -5.742 -19.767 1.00 69.62 87 SER A O 1
ATOM 692 N N . THR A 1 88 ? -0.694 -6.548 -21.501 1.00 72.12 88 THR A N 1
ATOM 693 C CA . THR A 1 88 ? -2.034 -6.410 -20.914 1.00 72.12 88 THR A CA 1
ATOM 694 C C . THR A 1 88 ? -2.342 -7.485 -19.872 1.00 72.12 88 THR A C 1
ATOM 696 O O . THR A 1 88 ? -3.174 -7.240 -19.003 1.00 72.12 88 THR A O 1
ATOM 699 N N . ASP A 1 89 ? -1.633 -8.619 -19.875 1.00 73.12 89 ASP A N 1
ATOM 700 C CA . ASP A 1 89 ? -1.855 -9.725 -18.930 1.00 73.12 89 ASP A CA 1
ATOM 701 C C . ASP A 1 89 ? -1.667 -9.278 -17.473 1.00 73.12 89 ASP A C 1
ATOM 703 O O . ASP A 1 89 ? -2.359 -9.736 -16.566 1.00 73.12 89 ASP A O 1
ATOM 707 N N . GLN A 1 90 ? -0.729 -8.355 -17.237 1.00 69.62 90 GLN A 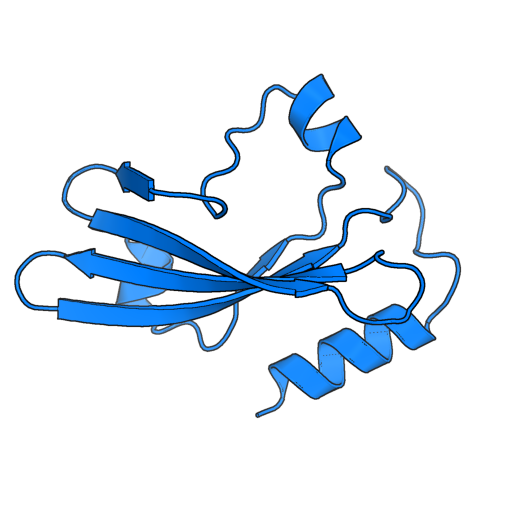N 1
ATOM 708 C CA . GLN A 1 90 ? -0.473 -7.801 -15.906 1.00 69.62 90 GLN A CA 1
ATOM 709 C C . GLN A 1 90 ? -1.629 -6.907 -15.434 1.00 69.62 90 GLN A C 1
ATOM 711 O O . GLN A 1 90 ? -1.970 -6.902 -14.252 1.00 69.62 90 GLN A O 1
ATOM 716 N N . LEU A 1 91 ? -2.251 -6.161 -16.353 1.00 70.62 91 LEU A N 1
ATOM 717 C CA . LEU A 1 91 ? -3.412 -5.316 -16.064 1.00 70.62 91 LEU A CA 1
ATOM 718 C C . LEU A 1 91 ? -4.661 -6.153 -15.803 1.00 70.62 91 LEU A C 1
ATOM 720 O O . LEU A 1 91 ? -5.392 -5.865 -14.856 1.00 70.62 91 LEU A O 1
ATOM 724 N N . GLU A 1 92 ? -4.879 -7.199 -16.596 1.00 74.56 92 GLU A N 1
ATOM 725 C CA . GLU A 1 92 ? -5.967 -8.154 -16.378 1.00 74.56 92 GLU A CA 1
ATOM 726 C C . GLU A 1 92 ? -5.810 -8.857 -15.028 1.00 74.56 92 GLU A C 1
ATOM 728 O O . GLU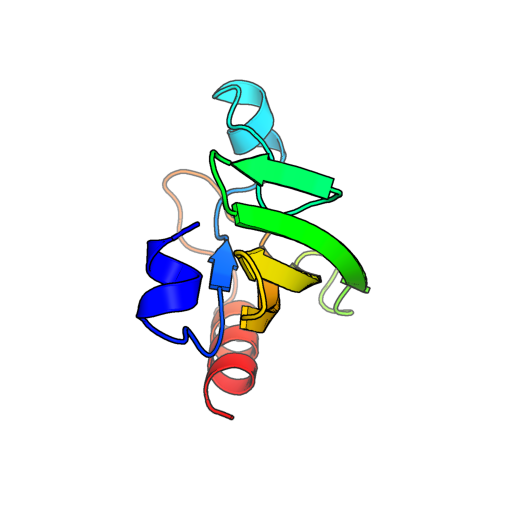 A 1 92 ? -6.742 -8.867 -14.225 1.00 74.56 92 GLU A O 1
ATOM 733 N N . TYR A 1 93 ? -4.594 -9.303 -14.702 1.00 73.19 93 TYR A N 1
ATOM 734 C CA . TYR A 1 93 ? -4.286 -9.898 -13.405 1.00 73.19 93 TYR A CA 1
ATOM 735 C C . TYR A 1 93 ? -4.598 -8.964 -12.224 1.00 73.19 93 TYR A C 1
ATOM 737 O O . TYR A 1 93 ? -5.166 -9.393 -11.216 1.00 73.19 93 TYR A O 1
ATOM 745 N N . LEU A 1 94 ? -4.248 -7.677 -12.328 1.00 73.75 94 LEU A N 1
ATOM 746 C CA . LEU A 1 94 ? -4.591 -6.679 -11.309 1.00 73.75 94 LEU A CA 1
ATOM 747 C C . LEU A 1 94 ? -6.106 -6.468 -11.222 1.00 73.75 94 LEU A C 1
ATOM 749 O O . LEU A 1 94 ? -6.657 -6.441 -10.122 1.00 73.75 94 LEU A O 1
ATOM 753 N N . ALA A 1 95 ? -6.785 -6.353 -12.365 1.00 72.94 95 ALA A N 1
ATOM 754 C CA . ALA A 1 95 ? -8.226 -6.144 -12.421 1.00 72.94 95 ALA A CA 1
ATOM 755 C C . ALA A 1 95 ? -9.000 -7.308 -11.782 1.00 72.94 95 ALA A C 1
ATOM 757 O O . ALA A 1 95 ? -9.936 -7.068 -11.020 1.00 72.94 95 ALA A O 1
ATOM 758 N N . ASP A 1 96 ? -8.591 -8.556 -12.016 1.00 76.88 96 ASP A N 1
ATOM 759 C CA . ASP A 1 96 ? -9.210 -9.730 -11.390 1.00 76.88 96 ASP A CA 1
ATOM 760 C C . ASP A 1 96 ? -9.003 -9.784 -9.871 1.00 76.88 96 ASP A C 1
ATOM 762 O O . ASP A 1 96 ? -9.862 -10.273 -9.136 1.00 76.88 96 ASP A O 1
ATOM 766 N N . ARG A 1 97 ? -7.887 -9.246 -9.368 1.00 71.44 97 ARG A N 1
ATOM 767 C CA . ARG A 1 97 ? -7.573 -9.221 -7.928 1.00 71.44 97 ARG A CA 1
ATOM 768 C C . ARG A 1 97 ? -8.307 -8.109 -7.175 1.00 71.44 97 ARG A C 1
ATOM 770 O O . ARG A 1 97 ? -8.515 -8.251 -5.975 1.00 71.44 97 ARG A O 1
ATOM 777 N N . VAL A 1 98 ? -8.703 -7.038 -7.865 1.00 67.81 98 VAL A N 1
ATOM 778 C CA . VAL A 1 98 ? -9.442 -5.899 -7.286 1.00 67.81 98 VAL A CA 1
ATOM 779 C C . VAL A 1 98 ? -10.963 -6.122 -7.297 1.00 67.81 98 VAL A C 1
ATOM 781 O O . VAL A 1 98 ? -11.669 -5.512 -6.503 1.00 67.81 98 VAL A O 1
ATOM 784 N N . LYS A 1 99 ? -11.487 -7.006 -8.157 1.00 59.72 99 LYS A N 1
ATOM 785 C CA . LYS A 1 99 ? -12.935 -7.254 -8.324 1.00 59.72 99 LYS A CA 1
ATOM 786 C C . LYS A 1 99 ? -13.619 -8.068 -7.208 1.00 59.72 99 LYS A C 1
ATOM 788 O O . LYS A 1 99 ? -14.821 -8.299 -7.325 1.00 59.72 99 LYS A O 1
ATOM 793 N N . LYS A 1 100 ? -12.898 -8.542 -6.187 1.00 44.72 100 LYS A N 1
ATOM 794 C CA . LYS A 1 100 ? -13.467 -9.385 -5.119 1.00 44.72 100 LYS A CA 1
ATOM 795 C C . LYS A 1 100 ? -13.920 -8.599 -3.901 1.00 44.72 100 LYS A C 1
ATOM 797 O O . LYS A 1 100 ? -13.146 -7.733 -3.445 1.00 44.72 100 LYS A O 1
#

Radius of gyration: 14.07 Å; chains: 1; bounding box: 28×27×41 Å

Secondary structure (DSSP, 8-state):
-HHHHHTT-S-EEE---HHHHHHTT---TTSEEEEETTEEEEEEEEEE-TTTT-EEEEEEEEEETTEEEEEEEEEETTPPTTS--S-SHHHHHHHHHH--

Organism: Salmonella enterica I (NCBI:txid59201)

Foldseek 3Di:
DVCCLVVVQQAAEAEDAPVNCVVVVPPPPQAAWDDDPQKTKGKDFDDQDPPVSQKTWIWIWIDGPPDIHIHIYIYGNPRDPPDHDPDCVVVVVVVVVNPD